Protein AF-A0A2V8RIE3-F1 (afdb_monomer_lite)

Sequence (69 aa):
MKQRDKMRKLFQRHPGNEEHTIQAYADAEERGEVPRNSDLRGLTARDYAARLFADGIAKGWIHEPPPAA

pLDDT: mean 85.31, std 9.65, range [56.91, 94.5]

Secondary structure (DSSP, 8-state):
--HHHHHHHHHHHSTT-HHHHHHHHHHHHHTTSS---S--TT--HHHHHHHHHHHHHHTSGGGSPPPP-

Radius of gyration: 11.08 Å; chains: 1; bounding box: 24×30×28 Å

Foldseek 3Di:
DELLLLLLVLCVVPPPDLQSSLVVQLVCVVVVVYDPPDPPPPDHSSNVSNVSNVVCVVVVVSVDHRPDD

Structure (mmCIF, N/CA/C/O backbone):
data_AF-A0A2V8RIE3-F1
#
_entry.id   AF-A0A2V8RIE3-F1
#
loop_
_atom_site.group_PDB
_atom_site.id
_atom_site.type_symbol
_atom_site.label_atom_id
_atom_site.label_alt_id
_atom_site.label_comp_id
_atom_site.label_asym_id
_atom_site.label_entity_id
_atom_site.label_seq_id
_atom_site.pdbx_PDB_ins_code
_atom_site.Cartn_x
_atom_site.Cartn_y
_atom_site.Cartn_z
_atom_site.occupancy
_atom_site.B_iso_or_equiv
_atom_site.auth_seq_id
_atom_site.auth_comp_id
_atom_site.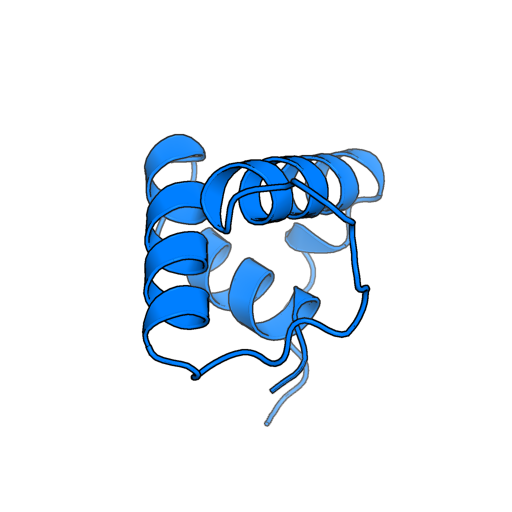auth_asym_id
_atom_site.auth_atom_id
_atom_site.pdbx_PDB_model_num
ATOM 1 N N . MET A 1 1 ? 0.453 -10.097 8.375 1.00 64.44 1 MET A N 1
ATOM 2 C CA . MET A 1 1 ? 1.031 -9.658 7.080 1.00 64.44 1 MET A CA 1
ATOM 3 C C . MET A 1 1 ? 1.684 -8.295 7.283 1.00 64.44 1 MET A C 1
ATOM 5 O O . MET A 1 1 ? 1.088 -7.486 7.985 1.00 64.44 1 MET A O 1
ATOM 9 N N . LYS A 1 2 ? 2.891 -8.031 6.754 1.00 83.62 2 LYS A N 1
ATOM 10 C CA . LYS A 1 2 ? 3.514 -6.697 6.879 1.00 83.62 2 LYS A CA 1
ATOM 11 C C . LYS A 1 2 ? 2.956 -5.742 5.815 1.00 83.62 2 LYS A C 1
ATOM 13 O O . LYS A 1 2 ? 2.554 -6.180 4.739 1.00 83.62 2 LYS A O 1
ATOM 18 N N . GLN A 1 3 ? 2.992 -4.439 6.092 1.00 87.56 3 GLN A N 1
ATOM 19 C CA . GLN A 1 3 ? 2.517 -3.367 5.201 1.00 87.56 3 GLN A CA 1
ATOM 20 C C . GLN A 1 3 ? 3.095 -3.481 3.778 1.00 87.56 3 GLN A C 1
ATOM 22 O O . GLN A 1 3 ? 2.359 -3.513 2.794 1.00 87.56 3 GLN A O 1
ATOM 27 N N . ARG A 1 4 ? 4.416 -3.671 3.666 1.00 89.75 4 ARG A N 1
ATOM 28 C CA . ARG A 1 4 ? 5.098 -3.857 2.373 1.00 89.75 4 ARG A CA 1
ATOM 29 C C . ARG A 1 4 ? 4.637 -5.102 1.618 1.00 89.75 4 ARG A C 1
ATOM 31 O O . ARG A 1 4 ? 4.577 -5.080 0.395 1.00 89.75 4 ARG A O 1
ATOM 38 N N . ASP A 1 5 ? 4.309 -6.187 2.316 1.00 89.94 5 ASP A N 1
ATOM 39 C CA . ASP A 1 5 ? 3.880 -7.439 1.675 1.00 89.94 5 ASP A CA 1
ATOM 40 C C . ASP A 1 5 ? 2.480 -7.294 1.077 1.00 89.94 5 ASP A C 1
ATOM 42 O O . ASP A 1 5 ? 2.234 -7.766 -0.033 1.00 89.94 5 ASP A O 1
ATOM 46 N N . LYS A 1 6 ? 1.570 -6.606 1.784 1.00 90.00 6 LYS A N 1
ATOM 47 C CA . LYS A 1 6 ? 0.242 -6.287 1.245 1.00 90.00 6 LYS A CA 1
ATOM 48 C C . LYS A 1 6 ? 0.365 -5.370 0.029 1.00 90.00 6 LYS A C 1
ATOM 50 O O . LYS A 1 6 ? -0.245 -5.664 -0.993 1.00 90.00 6 LYS A O 1
ATOM 55 N N . MET A 1 7 ? 1.186 -4.320 0.117 1.00 90.88 7 MET A N 1
ATOM 56 C CA . MET A 1 7 ? 1.404 -3.386 -0.992 1.00 90.88 7 MET A CA 1
ATOM 57 C C . MET A 1 7 ? 1.954 -4.098 -2.236 1.00 90.88 7 MET A C 1
ATOM 59 O O . MET A 1 7 ? 1.405 -3.937 -3.320 1.00 90.88 7 MET A O 1
ATOM 63 N N . ARG A 1 8 ? 2.953 -4.977 -2.076 1.00 92.00 8 ARG A N 1
ATOM 64 C CA . ARG A 1 8 ? 3.477 -5.816 -3.169 1.00 92.00 8 ARG A CA 1
ATOM 65 C C . ARG A 1 8 ? 2.403 -6.701 -3.798 1.00 92.00 8 ARG A C 1
ATOM 67 O O . ARG A 1 8 ? 2.271 -6.738 -5.016 1.00 92.00 8 ARG A O 1
ATOM 74 N N . LYS A 1 9 ? 1.599 -7.384 -2.974 1.00 91.00 9 LYS A N 1
ATOM 75 C CA . LYS A 1 9 ? 0.490 -8.222 -3.463 1.00 91.00 9 LYS A CA 1
ATOM 76 C C . LYS A 1 9 ? -0.532 -7.416 -4.264 1.00 91.00 9 LYS A C 1
ATOM 78 O O . LYS A 1 9 ? -1.008 -7.892 -5.289 1.00 91.00 9 LYS A O 1
ATOM 83 N N . LEU A 1 10 ? -0.878 -6.216 -3.800 1.00 91.50 10 LEU A N 1
ATOM 84 C CA . LEU A 1 10 ? -1.825 -5.337 -4.488 1.00 91.50 10 LEU A CA 1
ATOM 85 C C . LEU A 1 10 ? -1.245 -4.791 -5.793 1.00 91.50 10 LEU A C 1
ATOM 87 O O . LEU A 1 10 ? -1.928 -4.830 -6.811 1.00 91.50 10 LEU A O 1
ATOM 91 N N . PHE A 1 11 ? 0.025 -4.390 -5.785 1.00 91.19 11 PHE A N 1
ATOM 92 C CA . PHE A 1 11 ? 0.734 -3.932 -6.976 1.00 91.19 11 PHE A CA 1
ATOM 93 C C . PHE A 1 11 ? 0.805 -5.015 -8.062 1.00 91.19 11 PHE A C 1
ATOM 95 O O . PHE A 1 11 ? 0.512 -4.754 -9.225 1.00 91.19 11 PHE A O 1
ATOM 102 N N . GLN A 1 12 ? 1.106 -6.260 -7.681 1.00 89.50 12 GLN A N 1
ATOM 103 C CA . GLN A 1 12 ? 1.096 -7.401 -8.605 1.00 89.50 12 GLN A CA 1
ATOM 104 C C . GLN A 1 12 ? -0.307 -7.720 -9.142 1.00 89.50 12 GLN A C 1
ATOM 106 O O . GLN A 1 12 ? -0.445 -8.182 -10.272 1.00 89.50 12 GLN A O 1
ATOM 111 N N . ARG A 1 13 ? -1.355 -7.477 -8.346 1.00 88.62 13 ARG A N 1
ATOM 112 C CA . ARG A 1 13 ? -2.755 -7.695 -8.740 1.00 88.62 13 ARG A CA 1
ATOM 113 C C . ARG A 1 13 ? -3.296 -6.588 -9.652 1.00 88.62 13 ARG A C 1
ATOM 115 O O . ARG A 1 13 ? -4.238 -6.836 -10.403 1.00 88.62 13 ARG A O 1
ATOM 122 N N . HIS A 1 14 ? -2.707 -5.396 -9.593 1.00 87.25 14 HIS A N 1
ATOM 123 C CA . HIS A 1 14 ? -3.103 -4.214 -10.359 1.00 87.25 14 HIS A CA 1
ATOM 124 C C . HIS A 1 14 ? -1.896 -3.602 -11.098 1.00 87.25 14 HIS A C 1
ATOM 126 O O . HIS A 1 14 ? -1.502 -2.469 -10.809 1.00 87.25 14 HIS A O 1
ATOM 132 N N . PRO A 1 15 ? -1.290 -4.331 -12.058 1.00 82.50 15 PRO A N 1
ATOM 133 C CA . PRO A 1 15 ? -0.083 -3.875 -12.741 1.00 82.50 15 PRO A CA 1
ATOM 134 C C . PRO A 1 15 ? -0.334 -2.556 -13.482 1.00 82.50 15 PRO A C 1
ATOM 136 O O . PRO A 1 15 ? -1.275 -2.439 -14.264 1.00 82.50 15 PRO A O 1
ATOM 139 N N . GLY A 1 16 ? 0.512 -1.557 -13.220 1.00 83.44 16 GLY A N 1
ATOM 140 C CA . GLY A 1 16 ? 0.438 -0.238 -13.858 1.00 83.44 16 GLY A CA 1
ATOM 141 C C . GLY A 1 16 ? -0.718 0.653 -13.391 1.00 83.44 16 GLY A C 1
ATOM 142 O O . GLY A 1 16 ? -0.868 1.750 -13.918 1.00 83.44 16 GLY A O 1
ATOM 143 N N . ASN A 1 17 ? -1.519 0.221 -12.410 1.00 89.88 17 ASN A N 1
ATOM 144 C CA . ASN A 1 17 ? -2.623 1.014 -11.877 1.00 89.88 17 ASN A CA 1
ATOM 145 C C . ASN A 1 17 ? -2.348 1.419 -10.422 1.00 89.88 17 ASN A C 1
ATOM 147 O O . ASN A 1 17 ? -2.764 0.758 -9.464 1.00 89.88 17 ASN A O 1
ATOM 151 N N . GLU A 1 18 ? -1.599 2.513 -10.282 1.00 90.50 18 GLU A N 1
ATOM 152 C CA . GLU A 1 18 ? -1.214 3.103 -8.999 1.00 90.50 18 GLU A CA 1
ATOM 153 C C . GLU A 1 18 ? -2.434 3.477 -8.154 1.00 90.50 18 GLU A C 1
ATOM 155 O O . GLU A 1 18 ? -2.535 3.048 -7.006 1.00 90.50 18 GLU A O 1
ATOM 160 N N . GLU A 1 19 ? -3.388 4.218 -8.724 1.00 92.38 19 GLU A N 1
ATOM 161 C CA . GLU A 1 19 ? -4.556 4.702 -7.983 1.00 92.38 19 GLU A CA 1
ATOM 162 C C . GLU A 1 19 ? -5.364 3.540 -7.396 1.00 92.38 19 GLU A C 1
ATOM 164 O O . GLU A 1 19 ? -5.731 3.554 -6.218 1.00 92.38 19 GLU A O 1
ATOM 169 N N . HIS A 1 20 ? -5.561 2.485 -8.187 1.00 93.06 20 HIS A N 1
ATOM 170 C CA . HIS A 1 20 ? -6.277 1.299 -7.738 1.00 93.06 20 HIS A CA 1
ATOM 171 C C . HIS A 1 20 ? -5.489 0.508 -6.684 1.00 93.06 20 HIS A C 1
ATOM 173 O O . HIS A 1 20 ? -6.076 -0.026 -5.745 1.00 93.06 20 HIS A O 1
ATOM 179 N N . THR A 1 21 ? -4.155 0.476 -6.782 1.00 93.00 21 THR A N 1
ATOM 180 C CA . THR A 1 21 ? -3.286 -0.143 -5.767 1.00 93.00 21 THR A CA 1
ATOM 181 C C . THR A 1 21 ? -3.368 0.601 -4.431 1.00 93.00 21 THR A C 1
ATOM 183 O O . THR A 1 21 ? -3.520 -0.028 -3.381 1.00 93.00 21 THR A O 1
ATOM 186 N N . ILE A 1 22 ? -3.313 1.935 -4.470 1.00 92.94 22 ILE A N 1
ATOM 187 C CA . ILE A 1 22 ? -3.419 2.814 -3.299 1.00 92.94 22 ILE A CA 1
ATOM 188 C C . ILE A 1 22 ? -4.793 2.659 -2.642 1.00 92.94 22 ILE A C 1
ATOM 190 O O . ILE A 1 22 ? -4.865 2.454 -1.430 1.00 92.94 22 ILE A O 1
ATOM 194 N N . GLN A 1 23 ? -5.872 2.705 -3.430 1.00 94.00 23 GLN A N 1
ATOM 195 C CA . GLN A 1 23 ? -7.229 2.547 -2.910 1.00 94.00 23 GLN A CA 1
ATOM 196 C C . GLN A 1 23 ? -7.429 1.163 -2.283 1.00 94.00 23 GLN A C 1
ATOM 198 O O . GLN A 1 23 ? -7.880 1.064 -1.147 1.00 94.00 23 GLN A O 1
ATOM 203 N N . ALA A 1 24 ? -7.002 0.094 -2.960 1.00 93.12 24 ALA A N 1
ATOM 204 C CA . ALA A 1 24 ? -7.134 -1.261 -2.432 1.00 93.12 24 ALA A CA 1
ATOM 205 C C . ALA A 1 24 ? -6.332 -1.480 -1.135 1.00 93.12 24 ALA A C 1
ATOM 207 O O . ALA A 1 24 ? -6.715 -2.303 -0.297 1.00 93.12 24 ALA A O 1
ATOM 208 N N . TYR A 1 25 ? -5.216 -0.761 -0.959 1.00 92.69 25 TYR A N 1
ATOM 209 C CA . TYR A 1 25 ? -4.461 -0.777 0.290 1.00 92.69 25 TYR A CA 1
ATOM 210 C C . TYR A 1 25 ? -5.210 -0.022 1.388 1.00 92.69 25 TYR A C 1
ATOM 212 O O . TYR A 1 25 ? -5.321 -0.542 2.498 1.00 92.69 25 TYR A O 1
ATOM 220 N N . ALA A 1 26 ? -5.737 1.166 1.082 1.00 91.75 26 ALA A N 1
ATOM 221 C CA . ALA A 1 26 ? -6.526 1.956 2.021 1.00 91.75 26 ALA A CA 1
ATOM 222 C C . ALA A 1 26 ? -7.727 1.153 2.541 1.00 91.75 26 ALA A C 1
ATOM 224 O O . ALA A 1 26 ? -7.890 1.025 3.751 1.00 91.75 26 ALA A O 1
ATOM 225 N N . ASP A 1 27 ? -8.469 0.495 1.647 1.00 91.81 27 ASP A N 1
ATOM 226 C CA . ASP A 1 27 ? -9.599 -0.352 2.031 1.00 91.81 27 ASP A CA 1
ATOM 227 C C . ASP A 1 27 ? -9.157 -1.532 2.913 1.00 91.81 27 ASP A C 1
ATOM 229 O O . ASP A 1 27 ? -9.866 -1.944 3.826 1.00 91.81 27 ASP A O 1
ATOM 233 N N . ALA A 1 28 ? -7.984 -2.119 2.646 1.00 90.31 28 ALA A N 1
ATOM 234 C CA . ALA A 1 28 ? -7.458 -3.212 3.463 1.00 90.31 28 ALA A CA 1
ATOM 235 C C . ALA A 1 28 ? -7.042 -2.749 4.868 1.00 90.31 28 ALA A C 1
ATOM 237 O O . ALA A 1 28 ? -7.172 -3.510 5.826 1.00 90.31 28 ALA A O 1
ATOM 238 N N . GLU A 1 29 ? -6.543 -1.521 4.995 1.00 88.94 29 GLU A N 1
ATOM 239 C CA . GLU A 1 29 ? -6.240 -0.903 6.285 1.00 88.94 29 GLU A CA 1
ATOM 240 C C . GLU A 1 29 ? -7.525 -0.575 7.058 1.00 88.94 29 GLU A C 1
ATOM 242 O O . GLU A 1 29 ? -7.621 -0.922 8.233 1.00 88.94 29 GLU A O 1
ATOM 247 N N . GLU A 1 30 ? -8.542 -0.014 6.395 1.00 86.19 30 GLU A N 1
ATOM 248 C CA . GLU A 1 30 ? -9.854 0.259 7.004 1.00 86.19 30 GLU A CA 1
ATOM 249 C C . GLU A 1 30 ? -10.561 -1.018 7.474 1.00 86.19 30 GLU A C 1
ATOM 251 O O . GLU A 1 30 ? -11.180 -1.034 8.537 1.00 86.19 30 GLU A O 1
ATOM 256 N N . ARG A 1 31 ? -10.411 -2.124 6.735 1.00 86.62 31 ARG A N 1
ATOM 257 C CA . ARG A 1 31 ? -10.896 -3.452 7.149 1.00 86.62 31 ARG A CA 1
ATOM 258 C C . ARG A 1 31 ? -10.070 -4.092 8.274 1.00 86.62 31 ARG A C 1
ATOM 260 O O . ARG A 1 31 ? -10.425 -5.175 8.735 1.00 86.62 31 ARG A O 1
ATOM 267 N N . GLY A 1 32 ? -8.967 -3.473 8.703 1.00 84.88 32 GLY A N 1
ATOM 268 C CA . GLY A 1 32 ? -8.088 -3.994 9.753 1.00 84.88 32 GLY A CA 1
ATOM 269 C C . GLY A 1 32 ? -7.200 -5.168 9.321 1.00 84.88 32 GLY A C 1
ATOM 270 O O . GLY A 1 32 ? -6.617 -5.842 10.168 1.00 84.88 32 GLY A O 1
ATOM 271 N N . GLU A 1 33 ? -7.060 -5.432 8.016 1.00 84.12 33 GLU A N 1
ATOM 272 C CA . GLU A 1 33 ? -6.217 -6.525 7.500 1.00 84.12 33 GLU A CA 1
ATOM 273 C C . GLU A 1 33 ? -4.715 -6.222 7.607 1.00 84.12 33 GLU A C 1
ATOM 275 O O . GLU A 1 33 ? -3.876 -7.130 7.542 1.00 84.12 33 GLU A O 1
ATOM 280 N N . VAL A 1 34 ? -4.361 -4.939 7.721 1.00 82.81 34 VAL A N 1
ATOM 281 C CA . VAL A 1 34 ? -2.980 -4.472 7.795 1.00 82.81 34 VAL A CA 1
ATOM 282 C C . VAL A 1 34 ? -2.807 -3.586 9.024 1.00 82.81 34 VAL A C 1
ATOM 284 O O . VAL 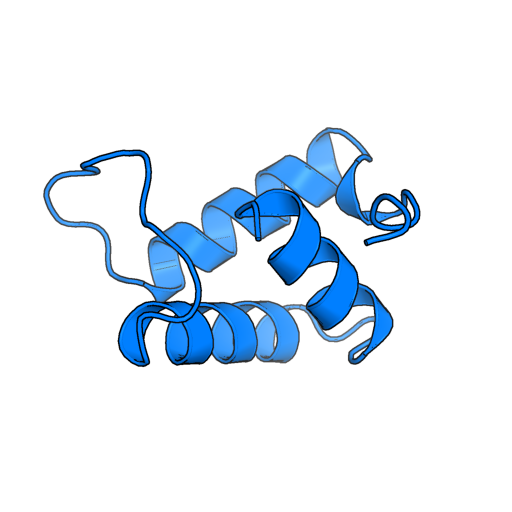A 1 34 ? -3.487 -2.568 9.136 1.00 82.81 34 VAL A O 1
ATOM 287 N N . PRO A 1 35 ? -1.874 -3.915 9.933 1.00 76.81 35 PRO A N 1
ATOM 288 C CA . PRO A 1 35 ? -1.584 -3.043 11.057 1.00 76.81 35 PRO A CA 1
ATOM 289 C C . PRO A 1 35 ? -0.893 -1.769 10.564 1.00 76.81 35 PRO A C 1
ATOM 291 O O . PRO A 1 35 ? 0.105 -1.817 9.832 1.00 76.81 35 PRO A O 1
ATOM 294 N N . ARG A 1 36 ? -1.403 -0.617 10.999 1.00 72.44 36 ARG A N 1
ATOM 295 C CA . ARG A 1 36 ? -0.718 0.667 10.863 1.00 72.44 36 ARG A CA 1
ATOM 296 C C . ARG A 1 36 ? 0.382 0.741 11.927 1.00 72.44 36 ARG A C 1
ATOM 298 O O . ARG A 1 36 ? 0.121 1.061 13.078 1.00 72.44 36 ARG A O 1
ATOM 305 N N . ASN A 1 37 ? 1.619 0.417 11.545 1.00 67.62 37 ASN A N 1
ATOM 306 C CA . ASN A 1 37 ? 2.759 0.388 12.476 1.00 67.62 37 ASN A CA 1
ATOM 307 C C . ASN A 1 37 ? 3.293 1.782 12.847 1.00 67.62 37 ASN A C 1
ATOM 309 O O . ASN A 1 37 ? 4.087 1.907 13.776 1.00 67.62 37 ASN A O 1
ATOM 313 N N . SER A 1 38 ? 2.915 2.824 12.106 1.00 64.75 38 SER A N 1
ATOM 314 C CA . SER A 1 38 ? 3.347 4.197 12.366 1.00 64.75 38 SER A CA 1
ATOM 315 C C . SER A 1 38 ? 2.139 5.080 12.614 1.00 64.75 38 SER A C 1
ATOM 317 O O . SER A 1 38 ? 1.293 5.248 11.736 1.00 64.75 38 SER A O 1
ATOM 319 N N . ASP A 1 39 ? 2.088 5.654 13.810 1.00 60.34 39 ASP A N 1
ATOM 320 C CA . ASP A 1 39 ? 1.034 6.556 14.253 1.00 60.34 39 ASP A CA 1
ATOM 321 C C . ASP A 1 39 ? 1.265 7.952 13.650 1.00 60.34 39 ASP A C 1
ATOM 323 O O . ASP A 1 39 ? 1.786 8.881 14.272 1.00 60.34 39 ASP A O 1
ATOM 327 N N . LEU A 1 40 ? 0.990 8.072 12.351 1.00 61.81 40 LEU A N 1
ATOM 328 C CA . LEU A 1 40 ? 1.117 9.326 11.621 1.00 61.81 40 LEU A CA 1
ATOM 329 C C . LEU A 1 40 ? -0.118 10.169 11.927 1.00 61.81 40 LEU A C 1
ATOM 331 O O . LEU A 1 40 ? -1.095 10.145 11.178 1.00 61.81 40 LEU A O 1
ATOM 335 N N . ARG A 1 41 ? -0.072 10.868 13.068 1.00 61.53 41 ARG A N 1
ATOM 336 C CA . ARG A 1 41 ? -1.072 11.844 13.525 1.00 61.53 41 ARG A CA 1
ATOM 337 C C . ARG A 1 41 ? -1.637 12.639 12.337 1.00 61.53 41 ARG A C 1
ATOM 339 O O . ARG A 1 41 ? -0.962 13.517 11.808 1.00 61.53 41 ARG A O 1
ATOM 346 N N . GLY A 1 42 ? -2.865 12.311 11.927 1.00 70.75 42 GLY A N 1
ATOM 347 C CA . GLY A 1 42 ? -3.628 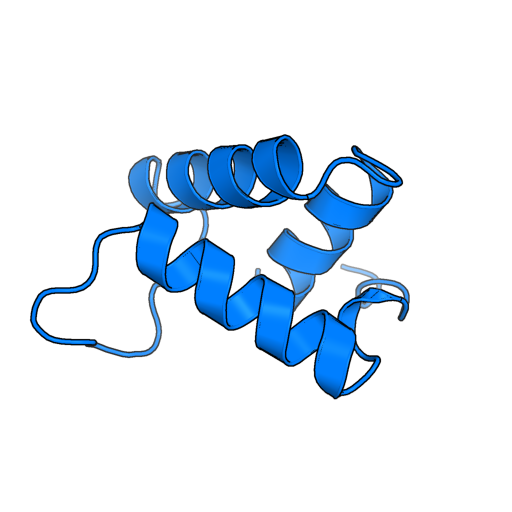13.046 10.913 1.00 70.75 42 GLY A CA 1
ATOM 348 C C . GLY A 1 42 ? -3.570 12.543 9.462 1.00 70.75 42 GLY A C 1
ATOM 349 O O . GLY A 1 42 ? -4.213 13.166 8.626 1.00 70.75 42 GLY A O 1
ATOM 350 N N . LEU A 1 43 ? -2.864 11.453 9.128 1.00 79.19 43 LEU A N 1
ATOM 351 C CA . LEU A 1 43 ? -2.917 10.894 7.762 1.00 79.19 43 LEU A CA 1
ATOM 352 C C . LEU A 1 43 ? -4.070 9.900 7.591 1.00 79.19 43 LEU A C 1
ATOM 354 O O . LEU A 1 43 ? -4.236 8.974 8.395 1.00 79.19 43 LEU A O 1
ATOM 358 N N . THR A 1 44 ? -4.816 10.037 6.494 1.00 86.69 44 THR A N 1
ATOM 359 C CA . THR A 1 44 ? -5.834 9.053 6.101 1.00 86.69 44 THR A CA 1
ATOM 360 C C . THR A 1 44 ? -5.179 7.740 5.655 1.00 86.69 44 THR A C 1
ATOM 362 O O . THR A 1 44 ? -3.977 7.692 5.377 1.00 86.69 44 THR A O 1
ATOM 365 N N . ALA A 1 45 ? -5.942 6.643 5.608 1.00 85.88 45 ALA A N 1
ATOM 366 C CA . ALA A 1 45 ? -5.460 5.359 5.080 1.00 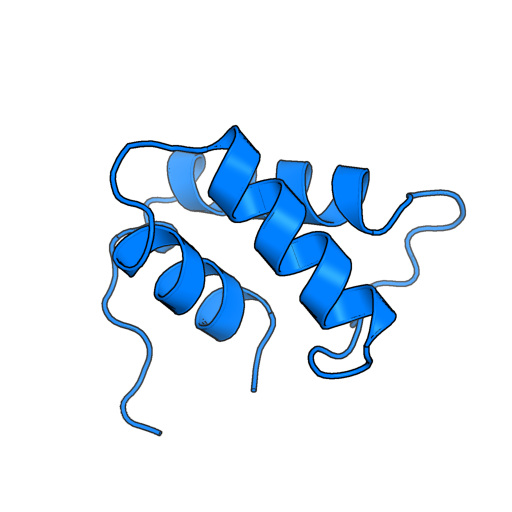85.88 45 ALA A CA 1
ATOM 367 C C . ALA A 1 45 ? -4.935 5.495 3.642 1.00 85.88 45 ALA A C 1
ATOM 369 O O . ALA A 1 45 ? -3.899 4.928 3.291 1.00 85.88 45 ALA A O 1
ATOM 370 N N . ARG A 1 46 ? -5.595 6.336 2.838 1.00 89.62 46 ARG A N 1
ATOM 371 C CA . ARG A 1 46 ? -5.200 6.649 1.463 1.00 89.62 46 ARG A CA 1
ATOM 372 C C . ARG A 1 46 ? -3.887 7.424 1.385 1.00 89.62 46 ARG A C 1
ATOM 374 O O . ARG A 1 46 ? -3.018 7.042 0.605 1.00 89.62 46 ARG A O 1
ATOM 381 N N . ASP A 1 47 ? -3.700 8.459 2.204 1.00 89.56 47 ASP A N 1
ATOM 382 C CA . ASP A 1 47 ? -2.442 9.224 2.206 1.00 89.56 47 ASP A CA 1
ATOM 383 C C . ASP A 1 47 ? -1.262 8.348 2.627 1.00 89.56 47 ASP A C 1
ATOM 385 O O . ASP A 1 47 ? -0.161 8.434 2.075 1.00 89.56 47 ASP A O 1
ATOM 389 N N . TYR A 1 48 ? -1.496 7.476 3.608 1.00 89.25 48 TYR A N 1
ATOM 390 C CA . TYR A 1 48 ? -0.497 6.514 4.035 1.00 89.25 48 TYR A CA 1
ATOM 391 C C . TYR A 1 48 ? -0.152 5.520 2.919 1.00 89.25 48 TYR A C 1
ATOM 393 O O . TYR A 1 48 ? 1.029 5.313 2.628 1.00 89.25 48 TYR A O 1
ATOM 401 N N . ALA A 1 49 ? -1.168 4.962 2.257 1.00 90.88 49 ALA A N 1
ATOM 402 C CA . ALA A 1 49 ? -1.007 4.062 1.122 1.00 90.88 49 ALA A CA 1
ATOM 403 C C . ALA A 1 49 ? -0.210 4.708 -0.020 1.00 90.88 49 ALA A C 1
ATOM 405 O O . ALA A 1 49 ? 0.727 4.094 -0.527 1.00 90.88 49 ALA A O 1
ATOM 406 N N . ALA A 1 50 ? -0.519 5.961 -0.367 1.00 92.12 50 ALA A N 1
ATOM 407 C CA . ALA A 1 50 ? 0.187 6.711 -1.403 1.00 92.12 50 ALA A CA 1
ATOM 408 C C . ALA A 1 50 ? 1.670 6.910 -1.056 1.00 92.12 50 ALA A C 1
ATOM 410 O O . ALA A 1 50 ? 2.549 6.642 -1.874 1.00 92.12 50 ALA A O 1
ATOM 411 N N . ARG A 1 51 ? 1.977 7.295 0.191 1.00 91.75 51 ARG A N 1
ATOM 412 C CA . ARG A 1 51 ? 3.368 7.439 0.659 1.00 91.75 51 ARG A CA 1
ATOM 413 C C . ARG A 1 51 ? 4.121 6.114 0.651 1.00 91.75 51 ARG A C 1
ATOM 415 O O . ARG A 1 51 ? 5.291 6.085 0.282 1.00 91.75 51 ARG A O 1
ATOM 422 N N . LEU A 1 52 ? 3.467 5.029 1.062 1.00 90.88 52 LEU A N 1
ATOM 423 C CA . LEU A 1 52 ? 4.061 3.695 1.064 1.00 90.88 52 LEU A CA 1
ATOM 424 C C . LEU A 1 52 ? 4.319 3.193 -0.363 1.00 90.88 52 LEU A C 1
ATOM 426 O O . LEU A 1 52 ? 5.365 2.600 -0.616 1.00 90.88 52 LEU A O 1
ATOM 430 N N . PHE A 1 53 ? 3.394 3.451 -1.287 1.00 91.81 53 PHE A N 1
ATOM 431 C CA . PHE A 1 53 ? 3.552 3.129 -2.701 1.00 91.81 53 PHE A CA 1
ATOM 432 C C . PHE A 1 53 ? 4.736 3.891 -3.305 1.00 91.81 53 PHE A C 1
ATOM 434 O O . PHE A 1 53 ? 5.641 3.275 -3.862 1.00 91.81 53 PHE A O 1
ATOM 441 N N . ALA A 1 54 ? 4.786 5.211 -3.105 1.00 92.75 54 ALA A N 1
ATOM 442 C CA . ALA A 1 54 ? 5.878 6.056 -3.578 1.00 92.75 54 ALA A CA 1
ATOM 443 C C . ALA A 1 54 ? 7.239 5.641 -2.989 1.00 92.75 54 ALA A C 1
ATOM 445 O O . ALA A 1 54 ? 8.223 5.574 -3.721 1.00 92.75 54 ALA A O 1
ATOM 446 N N . ASP A 1 55 ? 7.300 5.298 -1.695 1.00 93.12 55 ASP A N 1
ATOM 447 C CA . ASP A 1 55 ? 8.511 4.744 -1.068 1.00 93.12 55 ASP A CA 1
ATOM 448 C C . ASP A 1 55 ? 8.944 3.431 -1.738 1.00 93.12 55 ASP A C 1
ATOM 450 O O . ASP A 1 55 ? 10.134 3.215 -1.967 1.00 93.12 55 ASP A O 1
ATOM 454 N N . GLY A 1 56 ? 7.980 2.574 -2.081 1.00 92.00 56 GLY A N 1
ATOM 455 C CA . GLY A 1 56 ? 8.213 1.308 -2.768 1.00 92.00 56 GLY A CA 1
ATOM 456 C C . GLY A 1 56 ? 8.715 1.441 -4.190 1.00 92.00 56 GLY A C 1
ATOM 457 O O . GLY A 1 56 ? 9.615 0.694 -4.572 1.00 92.00 56 GLY A O 1
ATOM 458 N N . ILE A 1 57 ? 8.194 2.411 -4.935 1.00 93.19 57 ILE A N 1
ATOM 459 C CA . ILE A 1 57 ? 8.682 2.754 -6.271 1.00 93.19 57 ILE A CA 1
ATOM 460 C C . ILE A 1 57 ? 10.086 3.358 -6.174 1.00 93.19 57 ILE A C 1
ATOM 462 O O . ILE A 1 57 ? 11.008 2.873 -6.822 1.00 93.19 57 ILE A O 1
ATOM 466 N N . ALA A 1 58 ? 10.283 4.355 -5.305 1.00 94.50 58 ALA A N 1
ATOM 467 C CA . ALA A 1 58 ? 11.558 5.059 -5.164 1.00 94.50 58 ALA A CA 1
ATOM 468 C C . ALA A 1 58 ? 12.708 4.142 -4.717 1.00 94.50 58 ALA A C 1
ATOM 470 O O . ALA A 1 58 ? 13.850 4.332 -5.131 1.00 94.50 58 ALA A O 1
ATOM 471 N N . LYS A 1 59 ? 12.421 3.146 -3.871 1.00 92.12 59 LYS A N 1
ATOM 472 C CA . LYS A 1 59 ? 13.416 2.186 -3.363 1.00 92.12 59 LYS A CA 1
ATOM 473 C C . LYS A 1 59 ? 13.431 0.857 -4.117 1.00 92.12 59 LYS A C 1
ATOM 475 O O . LYS A 1 59 ? 14.223 -0.011 -3.768 1.00 92.12 59 LYS A O 1
ATOM 480 N N . GLY A 1 60 ? 12.540 0.660 -5.086 1.00 92.12 60 GLY A N 1
ATOM 481 C CA . GLY A 1 60 ? 12.442 -0.560 -5.890 1.00 92.12 60 GLY A CA 1
ATOM 482 C C . GLY A 1 60 ? 11.878 -1.798 -5.178 1.00 92.12 60 GLY A C 1
ATOM 483 O O . GLY A 1 60 ? 11.612 -2.797 -5.844 1.00 92.12 60 GLY A O 1
ATOM 484 N N . TRP A 1 61 ? 11.624 -1.758 -3.862 1.00 91.00 61 TRP A N 1
ATOM 485 C CA . TRP A 1 61 ? 11.157 -2.939 -3.118 1.00 91.00 61 TRP A CA 1
ATOM 486 C C . TRP A 1 61 ? 9.750 -3.395 -3.524 1.00 91.00 61 TRP A C 1
ATOM 488 O O . TRP A 1 61 ? 9.380 -4.539 -3.270 1.00 91.00 61 TRP A O 1
ATOM 498 N N . ILE A 1 62 ? 8.944 -2.534 -4.157 1.00 90.88 62 ILE A N 1
ATOM 499 C CA . ILE A 1 62 ? 7.582 -2.892 -4.587 1.00 90.88 62 ILE A CA 1
ATOM 500 C C . ILE A 1 62 ? 7.561 -3.902 -5.744 1.00 90.88 62 ILE A C 1
ATOM 502 O O . ILE A 1 62 ? 6.568 -4.603 -5.931 1.00 90.88 62 ILE A O 1
ATOM 506 N N . HIS A 1 63 ? 8.667 -4.010 -6.484 1.00 88.62 63 HIS A N 1
ATOM 507 C CA . HIS A 1 63 ? 8.841 -4.984 -7.562 1.00 88.62 63 HIS A CA 1
ATOM 508 C C . HIS A 1 63 ? 9.336 -6.343 -7.062 1.00 88.62 63 HIS A C 1
ATOM 510 O O . HIS A 1 63 ? 9.251 -7.334 -7.786 1.00 88.62 63 HIS A O 1
ATOM 516 N N . GLU A 1 64 ? 9.845 -6.410 -5.831 1.00 87.12 64 GLU A N 1
ATOM 517 C CA . GLU A 1 64 ? 10.280 -7.671 -5.247 1.00 87.12 64 GLU A CA 1
ATOM 518 C C . GLU A 1 64 ? 9.070 -8.579 -5.001 1.00 87.12 64 GLU A C 1
ATOM 520 O O . GLU A 1 64 ? 8.012 -8.107 -4.566 1.00 87.12 64 GLU A O 1
ATOM 525 N N . PRO A 1 65 ? 9.199 -9.897 -5.212 1.00 79.81 65 PRO A N 1
ATOM 526 C CA . PRO A 1 65 ? 8.151 -10.821 -4.818 1.00 79.81 65 PRO A CA 1
ATOM 527 C C . PRO A 1 65 ? 7.904 -10.706 -3.303 1.00 79.81 65 PRO A C 1
ATOM 529 O O . PRO A 1 65 ? 8.857 -10.562 -2.528 1.00 79.81 65 PRO A O 1
ATOM 532 N N . PRO A 1 66 ? 6.639 -10.732 -2.843 1.00 75.88 66 PRO A N 1
ATOM 533 C CA . PRO A 1 66 ? 6.368 -10.817 -1.416 1.00 75.88 66 PRO A CA 1
ATOM 534 C C . PRO A 1 66 ? 7.006 -12.106 -0.867 1.00 75.88 66 PRO A C 1
ATOM 536 O O . PRO A 1 66 ? 7.022 -13.115 -1.578 1.00 75.88 66 PRO A O 1
ATOM 539 N N . PRO A 1 67 ? 7.532 -12.099 0.371 1.00 73.44 67 PRO A N 1
ATOM 540 C CA . PRO A 1 67 ? 8.075 -13.308 0.980 1.00 73.44 67 PRO A CA 1
ATOM 541 C C . PRO A 1 67 ? 7.018 -14.417 0.949 1.00 73.44 67 PRO A C 1
ATOM 543 O O . PRO A 1 67 ? 5.830 -14.141 1.156 1.00 73.44 67 PRO A O 1
A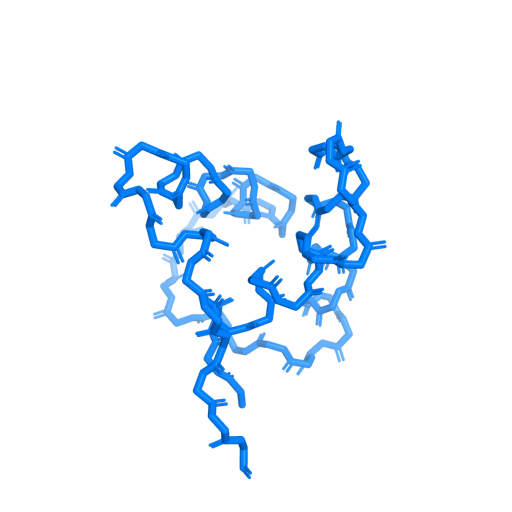TOM 546 N N . ALA A 1 68 ? 7.450 -15.650 0.660 1.00 66.81 68 ALA A N 1
ATOM 547 C CA . ALA A 1 68 ? 6.587 -16.822 0.745 1.00 66.81 68 ALA A CA 1
ATOM 548 C C . ALA A 1 68 ? 5.977 -16.858 2.155 1.00 66.81 68 ALA A C 1
ATOM 550 O O . ALA A 1 68 ? 6.710 -16.810 3.144 1.00 66.81 68 ALA A O 1
ATOM 551 N N . ALA A 1 69 ? 4.646 -16.790 2.210 1.00 56.91 69 ALA A N 1
A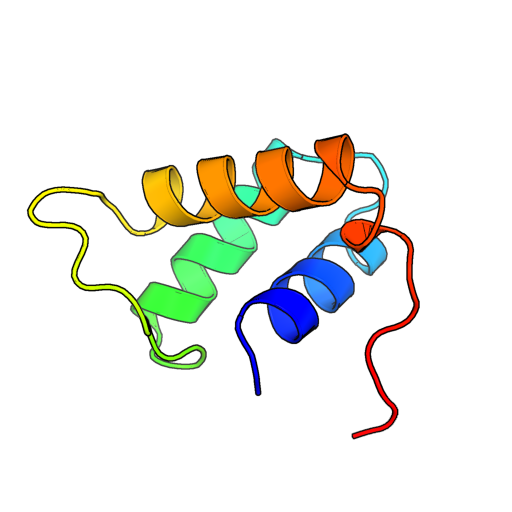TOM 552 C CA . ALA A 1 69 ? 3.878 -16.761 3.450 1.00 56.91 69 ALA A CA 1
ATOM 553 C C . ALA A 1 69 ? 3.894 -18.126 4.139 1.00 56.91 69 ALA A C 1
ATOM 555 O O . ALA A 1 69 ? 3.900 -19.139 3.404 1.00 56.91 69 ALA A O 1
#